Protein AF-A0A836RWA4-F1 (afdb_monomer_lite)

Secondary structure (DSSP, 8-state):
----SEEEE--SHHHHHHHHHHHHHGGGT---EEEEES-SS---SS-EEEEHHIIIIIHHHTTPPPPPEEEEE-EEEEEETTEEEEEE--SS--EEEE-HHHHHHHHHTTS-EEE----HHHHTTT-SEEEE---GGG-SSPPP----------S--TTEEEEEE-

pLDDT: mean 83.59, std 14.72, range [44.31, 96.81]

Radius of gyration: 19.72 Å; chains: 1; bounding box: 47×36×55 Å

Foldseek 3Di:
DQFFAEEEEALAPVRLLVQLLVVVVCVPPPHAYEYEAQDPFDDDPAFDKDFPCCQPPVCVVSVADGFAFPAFAQKEFEDEVNDGPDIDGDPDGGITGTPSRVRSVSSCPPHRYDNDDDDQVVCVVRHNYYHYPNPDVPDDDDDDDDDDDDDDDPPDDPNYDYDYDD

Structure (mmCIF, N/CA/C/O backbone):
data_AF-A0A836RWA4-F1
#
_entry.id   AF-A0A836RWA4-F1
#
loop_
_atom_site.group_PDB
_atom_site.id
_atom_site.type_symbol
_atom_site.label_atom_id
_atom_site.label_alt_id
_atom_site.label_comp_id
_atom_site.label_asym_id
_atom_site.label_entity_id
_atom_site.label_seq_id
_atom_site.pdbx_PDB_ins_code
_atom_site.Cartn_x
_atom_site.Cartn_y
_atom_site.Cartn_z
_atom_site.occupancy
_atom_site.B_iso_or_equiv
_atom_site.auth_seq_id
_atom_site.auth_comp_id
_atom_site.auth_asym_id
_atom_site.auth_atom_id
_atom_site.pdbx_PDB_model_num
ATOM 1 N N . MET A 1 1 ? -26.902 2.227 23.165 1.00 52.28 1 MET A N 1
ATOM 2 C CA . MET A 1 1 ? -25.669 3.038 23.019 1.00 52.28 1 MET A CA 1
ATOM 3 C C . MET A 1 1 ? -25.418 3.308 21.545 1.00 52.28 1 MET A C 1
ATOM 5 O O . MET A 1 1 ? -25.555 2.384 20.750 1.00 52.28 1 MET A O 1
ATOM 9 N N . LYS A 1 2 ? -25.073 4.545 21.169 1.00 59.97 2 LYS A N 1
ATOM 10 C CA . LYS A 1 2 ? -24.687 4.880 19.790 1.00 59.97 2 LYS A CA 1
ATOM 11 C C . LYS A 1 2 ? -23.355 4.180 19.499 1.00 59.97 2 LYS A C 1
ATOM 13 O O . LYS A 1 2 ? -22.416 4.340 20.272 1.00 59.97 2 LYS A O 1
ATOM 18 N N . LYS A 1 3 ? -23.283 3.357 18.450 1.00 70.38 3 LYS A N 1
ATOM 19 C CA . LYS A 1 3 ? -22.025 2.703 18.061 1.00 70.38 3 LYS A CA 1
ATOM 20 C C . LYS A 1 3 ? -21.046 3.788 17.609 1.00 70.38 3 LYS A C 1
ATOM 22 O O . LYS A 1 3 ? -21.352 4.532 16.681 1.00 70.38 3 LYS 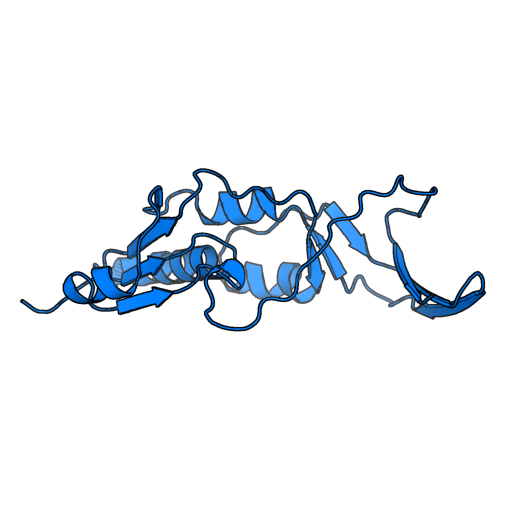A O 1
ATOM 27 N N . THR A 1 4 ? -19.903 3.894 18.274 1.00 77.25 4 THR A N 1
ATOM 28 C CA . THR A 1 4 ? -18.841 4.858 17.960 1.00 77.25 4 THR A CA 1
ATOM 29 C C . THR A 1 4 ? -17.595 4.117 17.466 1.00 77.25 4 THR A C 1
ATOM 31 O O . THR A 1 4 ? -17.432 2.921 17.704 1.00 77.25 4 THR A O 1
ATOM 34 N N . GLY A 1 5 ? -16.730 4.806 16.718 1.00 88.00 5 GLY A N 1
ATOM 35 C CA . GLY A 1 5 ? -15.465 4.251 16.227 1.00 88.00 5 GLY A CA 1
ATOM 36 C C . GLY A 1 5 ? -15.536 3.528 14.879 1.00 88.00 5 GLY A C 1
ATOM 37 O O . GLY A 1 5 ? -16.608 3.186 14.366 1.00 88.00 5 GLY A O 1
ATOM 38 N N . ILE A 1 6 ? -14.350 3.308 14.312 1.00 93.12 6 ILE A N 1
ATOM 39 C CA . ILE A 1 6 ? -14.137 2.760 12.969 1.00 93.12 6 ILE A CA 1
ATOM 40 C C . ILE A 1 6 ? -13.250 1.519 13.085 1.00 93.12 6 ILE A C 1
ATOM 42 O O . ILE A 1 6 ? -12.136 1.593 13.604 1.00 93.12 6 ILE A O 1
ATOM 46 N N . ALA A 1 7 ? -13.724 0.386 12.571 1.00 95.56 7 ALA A N 1
ATOM 47 C CA . ALA A 1 7 ? -12.901 -0.801 12.386 1.00 95.56 7 ALA A CA 1
ATOM 48 C C . ALA A 1 7 ? -12.465 -0.932 10.927 1.00 95.56 7 ALA A C 1
ATOM 50 O O . ALA A 1 7 ? -13.296 -0.900 10.024 1.00 95.56 7 ALA A O 1
ATOM 51 N N . ILE A 1 8 ? -11.173 -1.145 10.694 1.00 96.81 8 ILE A N 1
ATOM 52 C CA . ILE A 1 8 ? -10.613 -1.433 9.370 1.00 96.81 8 ILE A CA 1
ATOM 53 C C . ILE A 1 8 ? -10.065 -2.855 9.402 1.00 96.81 8 ILE A C 1
ATOM 55 O O . ILE A 1 8 ? -9.210 -3.168 10.222 1.00 96.81 8 ILE A O 1
ATOM 59 N N . VAL A 1 9 ? -10.545 -3.736 8.531 1.00 96.62 9 VAL A N 1
ATOM 60 C CA . VAL A 1 9 ? -10.071 -5.122 8.453 1.00 96.62 9 VAL A CA 1
ATOM 61 C C . VAL A 1 9 ? -9.147 -5.253 7.249 1.00 96.62 9 VAL A C 1
ATOM 63 O O . VAL A 1 9 ? -9.598 -5.145 6.119 1.00 96.62 9 VAL A O 1
ATOM 66 N N . GLY A 1 10 ? -7.861 -5.492 7.488 1.00 95.56 10 GLY A N 1
ATOM 67 C CA . GLY A 1 10 ? -6.780 -5.497 6.504 1.00 95.56 10 GLY A CA 1
ATOM 68 C C . GLY A 1 10 ? -5.888 -4.261 6.634 1.00 95.56 10 GLY A C 1
ATOM 69 O O . GLY A 1 10 ? -6.324 -3.142 6.389 1.00 95.56 10 GLY A O 1
ATOM 70 N N . ALA A 1 11 ? -4.616 -4.470 6.965 1.00 95.25 11 ALA A N 1
ATOM 71 C CA . ALA A 1 11 ? -3.564 -3.460 7.090 1.00 95.25 11 ALA A CA 1
ATOM 72 C C . ALA A 1 11 ? -2.596 -3.488 5.890 1.00 95.25 11 ALA A C 1
ATOM 74 O O . ALA A 1 11 ? -1.396 -3.252 6.022 1.00 95.25 11 ALA A O 1
ATOM 75 N N . GLY A 1 12 ? -3.115 -3.785 4.694 1.00 93.69 12 GLY A N 1
ATOM 76 C CA . GLY A 1 12 ? -2.396 -3.569 3.436 1.00 93.69 12 GLY A CA 1
ATOM 77 C C . GLY A 1 12 ? -2.314 -2.082 3.071 1.00 93.69 12 GLY A C 1
ATOM 78 O O . GLY A 1 12 ? -2.552 -1.213 3.909 1.00 93.69 12 GLY A O 1
ATOM 79 N N . VAL A 1 13 ? -2.026 -1.779 1.800 1.00 92.81 13 VAL A N 1
ATOM 80 C CA . VAL A 1 13 ? -1.931 -0.391 1.302 1.00 92.81 13 VAL A CA 1
ATOM 81 C C . VAL A 1 13 ? -3.219 0.389 1.589 1.00 92.81 13 VAL A C 1
ATOM 83 O O . VAL A 1 13 ? -3.175 1.402 2.277 1.00 92.81 13 VAL A O 1
ATOM 86 N N . ALA A 1 14 ? -4.373 -0.108 1.128 1.00 94.06 14 ALA A N 1
ATOM 87 C CA . ALA A 1 14 ? -5.648 0.601 1.257 1.00 94.06 14 ALA A CA 1
ATOM 88 C C . ALA A 1 14 ? -6.035 0.869 2.721 1.00 94.06 14 ALA A C 1
ATOM 90 O O . ALA A 1 14 ? -6.333 2.004 3.084 1.00 94.06 14 ALA A O 1
ATOM 91 N N . GLY A 1 15 ? -5.984 -0.160 3.574 1.00 96.00 15 GLY A N 1
ATOM 92 C CA . GLY A 1 15 ? -6.363 -0.025 4.980 1.00 96.00 15 GLY A CA 1
ATOM 93 C C . GLY A 1 15 ? -5.406 0.852 5.786 1.00 96.00 15 GLY A C 1
ATOM 94 O O . GLY A 1 15 ? -5.863 1.679 6.570 1.00 96.00 15 GLY A O 1
ATOM 95 N N . SER A 1 16 ? -4.093 0.738 5.557 1.00 95.31 16 SER A N 1
ATOM 96 C CA . SER A 1 16 ? -3.100 1.552 6.273 1.00 95.31 16 SER A CA 1
ATOM 97 C C . SER A 1 16 ? -3.133 3.019 5.842 1.00 95.31 16 SER A C 1
ATOM 99 O O . SER A 1 16 ? -3.021 3.901 6.691 1.00 95.31 16 SER A O 1
ATOM 101 N N . VAL A 1 17 ? -3.338 3.300 4.547 1.00 95.31 17 VAL A N 1
ATOM 102 C CA . VAL A 1 17 ? -3.525 4.674 4.052 1.00 95.31 17 VAL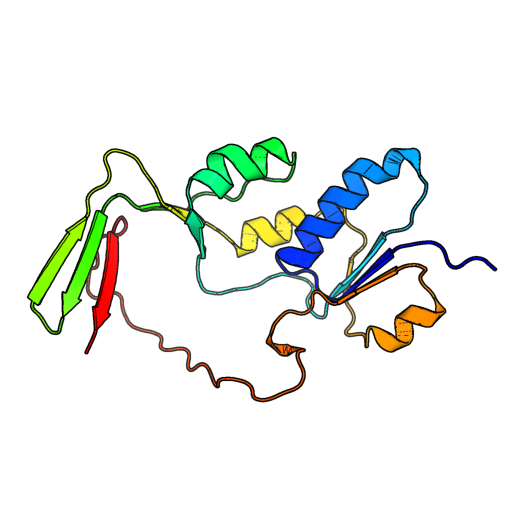 A CA 1
ATOM 103 C C . VAL A 1 17 ? -4.799 5.279 4.632 1.00 95.31 17 VAL A C 1
ATOM 105 O O . VAL A 1 17 ? -4.742 6.370 5.193 1.00 95.31 17 VAL A O 1
ATOM 108 N N . LEU A 1 18 ? -5.930 4.567 4.563 1.00 95.31 18 LEU A N 1
ATOM 109 C CA . LEU A 1 18 ? -7.191 5.054 5.122 1.00 95.31 18 LEU A CA 1
ATOM 110 C C . LEU A 1 18 ? -7.055 5.356 6.615 1.00 95.31 18 LEU A C 1
ATOM 112 O O . LEU A 1 18 ? -7.435 6.436 7.060 1.00 95.31 18 LEU A O 1
ATOM 116 N N . ALA A 1 19 ? -6.481 4.429 7.380 1.00 93.81 19 ALA A N 1
ATOM 117 C CA . ALA A 1 19 ? -6.280 4.622 8.805 1.00 93.81 19 ALA A CA 1
ATOM 118 C C . ALA A 1 19 ? -5.399 5.839 9.099 1.00 93.81 19 ALA A C 1
ATOM 120 O O . ALA A 1 19 ? -5.747 6.632 9.963 1.00 93.81 19 ALA A O 1
ATOM 121 N N . ARG A 1 20 ? -4.310 6.039 8.345 1.00 91.62 20 ARG A N 1
ATOM 122 C CA . ARG A 1 20 ? -3.431 7.201 8.513 1.00 91.62 20 ARG A CA 1
ATOM 123 C C . ARG A 1 20 ? -4.161 8.518 8.245 1.00 91.62 20 ARG A C 1
ATOM 125 O O . ARG A 1 20 ? -4.027 9.452 9.031 1.00 91.62 20 ARG A O 1
ATOM 132 N N . LEU A 1 21 ? -4.939 8.576 7.166 1.00 91.88 21 LEU A N 1
ATOM 133 C CA . LEU A 1 21 ? -5.719 9.759 6.800 1.00 91.88 21 LEU A CA 1
ATOM 134 C C . LEU A 1 21 ? -6.801 10.073 7.834 1.00 91.88 21 LEU A C 1
ATOM 136 O O . LEU A 1 21 ? -7.012 11.236 8.164 1.00 91.88 21 LEU A O 1
ATOM 140 N N . LEU A 1 22 ? -7.471 9.045 8.357 1.00 90.25 22 LEU A N 1
ATOM 141 C CA . LEU A 1 22 ? -8.464 9.210 9.413 1.00 90.25 22 LEU A CA 1
ATOM 142 C C . LEU A 1 22 ? -7.800 9.661 10.716 1.00 90.25 22 LEU A C 1
ATOM 144 O O . LEU A 1 22 ? -8.234 10.658 11.279 1.00 90.25 22 LEU A O 1
ATOM 148 N N . SER A 1 23 ? -6.707 9.012 11.137 1.00 86.06 23 SER A N 1
ATOM 149 C CA . SER A 1 23 ? -5.962 9.363 12.352 1.00 86.06 23 SER A CA 1
ATOM 150 C C . SER A 1 23 ? -5.475 10.812 12.353 1.00 86.06 23 SER A C 1
ATOM 152 O O . SER A 1 23 ? -5.561 11.468 13.386 1.00 86.06 23 SER A O 1
ATOM 154 N N . ALA A 1 24 ? -5.031 11.327 11.201 1.00 78.69 24 ALA A N 1
ATOM 155 C CA . ALA A 1 24 ? -4.611 12.721 11.046 1.00 78.69 24 ALA A CA 1
ATOM 156 C C . ALA A 1 24 ? -5.768 13.736 11.155 1.00 78.69 24 ALA A C 1
ATOM 158 O O . ALA A 1 24 ? -5.521 14.902 11.436 1.00 78.69 24 ALA A O 1
ATOM 159 N N . ARG A 1 25 ? -7.020 13.308 10.935 1.00 74.12 25 ARG A N 1
ATOM 160 C CA . ARG A 1 25 ? -8.225 14.153 11.041 1.00 74.12 25 ARG A CA 1
ATOM 161 C C . ARG A 1 25 ? -8.965 13.995 12.372 1.00 74.12 25 ARG A C 1
ATOM 163 O O . ARG A 1 25 ? -9.740 14.860 12.754 1.00 74.12 25 ARG A O 1
ATOM 170 N N . THR A 1 26 ? -8.772 12.881 13.077 1.00 60.41 26 THR A N 1
ATOM 171 C CA . THR A 1 26 ? -9.527 12.545 14.299 1.00 60.41 26 THR A CA 1
ATOM 172 C C . THR A 1 26 ? -8.996 13.165 15.586 1.00 60.41 26 THR A C 1
ATOM 174 O O . THR A 1 26 ? -9.638 12.983 16.621 1.00 60.41 26 THR A O 1
ATOM 177 N N . SER A 1 27 ? -7.903 13.935 15.542 1.00 52.81 27 SER A N 1
ATOM 178 C CA . SER A 1 27 ? -7.455 14.759 16.678 1.00 52.81 27 SER A CA 1
ATOM 179 C C . SER A 1 27 ? -8.536 15.729 17.184 1.00 52.81 27 SER A C 1
ATOM 181 O O . SER A 1 27 ? -8.452 16.173 18.322 1.00 52.81 27 SER A O 1
ATOM 183 N N . GLU A 1 28 ? -9.586 15.985 16.395 1.00 47.56 28 GLU A N 1
ATOM 184 C CA . GLU A 1 28 ? -10.704 16.875 16.741 1.00 47.56 28 GLU A CA 1
ATOM 185 C C . GLU A 1 28 ? -12.012 16.142 17.123 1.00 47.56 28 GLU A C 1
ATOM 187 O O . GLU A 1 28 ? -12.928 16.767 17.650 1.00 47.56 28 GLU A O 1
ATOM 192 N N . ALA A 1 29 ? -12.134 14.823 16.889 1.00 50.00 29 ALA A N 1
ATOM 193 C CA . ALA A 1 29 ? -13.432 14.117 16.926 1.00 50.00 29 ALA A CA 1
ATOM 194 C C . ALA A 1 29 ? -13.514 12.895 17.866 1.00 50.00 29 ALA A C 1
ATOM 196 O O . ALA A 1 29 ? -14.572 12.268 17.958 1.00 50.00 29 ALA A O 1
ATOM 197 N N . GLY A 1 30 ? -12.421 12.504 18.534 1.00 53.31 30 GLY A N 1
ATOM 198 C CA . GLY A 1 30 ? -12.433 11.413 19.524 1.00 53.31 30 GLY A CA 1
ATOM 199 C C . GLY A 1 30 ? -12.813 10.027 18.972 1.00 53.31 30 GLY A C 1
ATOM 200 O O . GLY A 1 30 ? -13.252 9.155 19.723 1.00 53.31 30 GLY A O 1
ATOM 201 N N . GLN A 1 31 ? -12.688 9.795 17.660 1.00 67.06 31 GLN A N 1
ATOM 202 C CA . GLN A 1 31 ? -13.039 8.505 17.061 1.00 67.06 31 GLN A CA 1
ATOM 203 C C . GLN A 1 31 ? -11.912 7.487 17.252 1.00 67.06 31 GLN A C 1
ATOM 205 O O . GLN A 1 31 ? -10.806 7.647 16.742 1.00 67.06 31 GLN A O 1
ATOM 210 N N . ASN A 1 32 ? -12.223 6.396 17.951 1.00 84.75 32 ASN A N 1
ATOM 211 C CA . ASN A 1 32 ? -11.313 5.270 18.114 1.00 84.75 32 ASN A CA 1
ATOM 212 C C . ASN A 1 32 ? -11.248 4.457 16.808 1.00 84.75 32 ASN A C 1
ATOM 214 O O . ASN A 1 32 ? -12.248 3.865 16.384 1.00 84.75 32 ASN A O 1
ATOM 218 N N . ILE A 1 33 ? -10.082 4.455 16.162 1.00 91.56 33 ILE A N 1
ATOM 219 C CA . ILE A 1 33 ? -9.806 3.675 14.953 1.00 91.56 33 ILE A CA 1
ATOM 220 C C . ILE A 1 33 ? -9.066 2.409 15.380 1.00 91.56 33 ILE A C 1
ATOM 222 O O . ILE A 1 33 ? -8.026 2.476 16.031 1.00 91.56 33 ILE A O 1
ATOM 226 N N . THR A 1 34 ? -9.594 1.243 15.016 1.00 94.50 34 THR A N 1
ATOM 227 C CA . THR A 1 34 ? -8.933 -0.048 15.247 1.00 94.50 34 THR A CA 1
ATOM 228 C C . THR A 1 34 ? -8.726 -0.758 13.922 1.00 94.50 34 THR A C 1
ATOM 230 O O . THR A 1 34 ? -9.672 -0.969 13.163 1.00 94.50 34 THR A O 1
ATOM 233 N N . ILE A 1 35 ? -7.492 -1.160 13.648 1.00 96.38 35 ILE A N 1
ATOM 234 C CA . ILE A 1 35 ? -7.145 -1.928 12.455 1.00 96.38 35 ILE A CA 1
ATOM 235 C C . ILE A 1 35 ? -6.980 -3.386 12.868 1.00 96.38 35 ILE A C 1
ATOM 237 O O . ILE A 1 35 ? -6.310 -3.672 13.852 1.00 96.38 35 ILE A O 1
ATOM 241 N N . TYR A 1 36 ? -7.554 -4.318 12.119 1.00 96.50 36 TYR A N 1
ATOM 242 C CA . TYR A 1 36 ? -7.379 -5.752 12.319 1.00 96.50 36 TYR A CA 1
ATOM 243 C C . TYR A 1 36 ? -6.618 -6.342 11.144 1.00 96.50 36 TYR A C 1
ATOM 245 O O . TYR A 1 36 ? -7.058 -6.211 10.006 1.00 96.50 36 TYR A O 1
ATOM 253 N N . ASP A 1 37 ? -5.513 -7.030 11.399 1.00 95.00 37 ASP A N 1
ATOM 254 C CA . ASP A 1 37 ? -4.761 -7.728 10.356 1.00 95.00 37 ASP A CA 1
ATOM 255 C C . ASP A 1 37 ? -4.287 -9.097 10.842 1.00 95.00 37 ASP A C 1
ATOM 257 O O . ASP A 1 37 ? -4.107 -9.310 12.035 1.00 95.00 37 ASP A O 1
ATOM 261 N N . ILE A 1 38 ? -4.090 -10.042 9.928 1.00 92.50 38 ILE A N 1
ATOM 262 C CA . ILE A 1 38 ? -3.598 -11.382 10.274 1.00 92.50 38 ILE A CA 1
ATOM 263 C C . ILE A 1 38 ? -2.085 -11.411 10.529 1.00 92.50 38 ILE A C 1
ATOM 265 O O . ILE A 1 38 ? -1.606 -12.336 11.177 1.00 92.50 38 ILE A O 1
ATOM 269 N N . SER A 1 39 ? -1.334 -10.425 10.031 1.00 90.75 39 SER A N 1
ATOM 270 C CA . SER A 1 39 ? 0.128 -10.419 10.035 1.00 90.75 39 SER A CA 1
ATOM 271 C C . SER A 1 39 ? 0.708 -9.221 10.778 1.00 90.75 39 SER A C 1
ATOM 273 O O . SER A 1 39 ? 0.264 -8.082 10.611 1.00 90.75 39 SER A O 1
ATOM 275 N N . ARG A 1 40 ? 1.773 -9.468 11.552 1.00 91.44 40 ARG A N 1
ATOM 276 C CA . ARG A 1 40 ? 2.515 -8.426 12.283 1.00 91.44 40 ARG A CA 1
ATOM 277 C C . ARG A 1 40 ? 3.257 -7.471 11.361 1.00 91.44 40 ARG A C 1
ATOM 279 O O . ARG A 1 40 ? 3.218 -6.264 11.561 1.00 91.44 40 ARG A O 1
ATOM 286 N N . SER A 1 41 ? 3.869 -8.008 10.317 1.00 88.00 41 SER A N 1
ATOM 287 C CA . SER A 1 41 ? 4.574 -7.244 9.294 1.00 88.00 41 SER A CA 1
ATOM 288 C C . SER A 1 41 ? 3.900 -7.434 7.942 1.00 88.00 41 SER A C 1
ATOM 290 O O . SER A 1 41 ? 3.318 -8.481 7.645 1.00 88.00 41 SER A O 1
ATOM 292 N N . TYR A 1 42 ? 3.932 -6.395 7.115 1.00 85.81 42 TYR A N 1
ATOM 293 C CA . TYR A 1 42 ? 3.576 -6.530 5.711 1.00 85.81 42 TYR A CA 1
ATOM 294 C C . TYR A 1 42 ? 4.811 -7.035 4.976 1.00 85.81 42 TYR A C 1
ATOM 296 O O . TYR A 1 42 ? 5.827 -6.348 4.974 1.00 85.81 42 TYR A O 1
ATOM 304 N N . VAL A 1 43 ? 4.730 -8.227 4.383 1.00 83.38 43 VAL A N 1
ATOM 305 C CA . VAL A 1 43 ? 5.815 -8.816 3.591 1.00 83.38 43 VAL A CA 1
ATOM 306 C C . VAL A 1 43 ? 5.284 -9.120 2.197 1.00 83.38 43 VAL A C 1
ATOM 308 O O . VAL A 1 43 ? 4.345 -9.899 2.019 1.00 83.38 43 VAL A O 1
ATOM 311 N N . LYS A 1 44 ? 5.899 -8.504 1.188 1.00 70.69 44 LYS A N 1
ATOM 312 C CA . LYS A 1 44 ? 5.688 -8.818 -0.227 1.00 70.69 44 LYS A CA 1
ATOM 313 C C . LYS A 1 44 ? 7.063 -8.915 -0.895 1.00 70.69 44 LYS A C 1
ATOM 315 O O . LYS A 1 44 ? 7.832 -7.971 -0.769 1.00 70.69 44 LYS A O 1
ATOM 320 N N . PRO A 1 45 ? 7.369 -10.025 -1.590 1.00 58.59 45 PRO A N 1
ATOM 321 C CA . PRO A 1 45 ? 8.695 -10.256 -2.170 1.00 58.59 45 PRO A CA 1
ATOM 322 C C . PRO A 1 45 ? 8.952 -9.469 -3.461 1.00 58.59 45 PRO A C 1
ATOM 324 O O . PRO A 1 45 ? 10.060 -9.490 -3.976 1.00 58.59 45 PRO A O 1
ATOM 327 N N . CYS A 1 46 ? 7.941 -8.789 -3.999 1.00 62.16 46 CYS A N 1
ATOM 328 C CA . CYS A 1 46 ? 8.068 -7.938 -5.172 1.00 62.16 46 CYS A CA 1
ATOM 329 C C . CYS A 1 46 ? 8.114 -6.464 -4.742 1.00 62.16 46 CYS A C 1
ATOM 331 O O . CYS A 1 46 ? 7.301 -6.037 -3.913 1.00 62.16 46 CYS A O 1
ATOM 333 N N . GLY A 1 47 ? 9.021 -5.683 -5.338 1.00 66.94 47 GLY A N 1
ATOM 334 C CA . GLY A 1 47 ? 8.852 -4.230 -5.394 1.00 66.94 47 GLY A CA 1
ATOM 335 C C . GLY A 1 47 ? 7.532 -3.878 -6.090 1.00 66.94 47 GLY A C 1
ATOM 336 O O . GLY A 1 47 ? 6.949 -4.707 -6.790 1.00 66.94 47 GLY A O 1
ATOM 337 N N . GLU A 1 48 ? 7.036 -2.664 -5.880 1.00 86.50 48 GLU A N 1
ATOM 338 C CA . GLU A 1 48 ? 5.885 -2.152 -6.633 1.00 86.50 48 GLU A CA 1
ATOM 339 C C . GLU A 1 48 ? 6.384 -1.135 -7.645 1.00 86.50 48 GLU A C 1
ATOM 341 O O . GLU A 1 48 ? 7.159 -0.251 -7.281 1.00 86.50 48 GLU A O 1
ATOM 346 N N . VAL A 1 49 ? 5.908 -1.221 -8.884 1.00 90.31 49 VAL A N 1
ATOM 347 C CA . VAL A 1 49 ? 6.089 -0.140 -9.847 1.00 90.31 49 VAL A CA 1
ATOM 348 C C . VAL A 1 49 ? 4.866 0.764 -9.788 1.00 90.31 49 VAL A C 1
ATOM 350 O O . VAL A 1 49 ? 3.739 0.305 -9.957 1.00 90.31 49 VAL A O 1
ATOM 353 N N . VAL A 1 50 ? 5.082 2.046 -9.510 1.00 92.88 50 VAL A N 1
ATOM 354 C CA . VAL A 1 50 ? 4.020 3.044 -9.346 1.00 92.88 50 VAL A CA 1
ATOM 355 C C . VAL A 1 50 ? 4.278 4.267 -10.221 1.00 92.88 50 VAL A C 1
ATOM 357 O O . VAL A 1 50 ? 5.436 4.595 -10.486 1.00 92.88 50 VAL A O 1
ATOM 360 N N . PRO A 1 51 ? 3.232 5.004 -10.633 1.00 94.62 51 PRO A N 1
ATOM 361 C CA . PRO A 1 51 ? 3.417 6.280 -11.307 1.00 94.62 51 PRO A CA 1
ATOM 362 C C . PRO A 1 51 ? 4.201 7.269 -10.440 1.00 94.62 51 PRO A C 1
ATOM 364 O O . PRO A 1 51 ? 3.911 7.425 -9.255 1.00 94.62 51 PRO A O 1
ATOM 367 N N . ALA A 1 52 ? 5.128 8.007 -11.045 1.00 95.12 52 ALA A N 1
ATOM 368 C CA . ALA A 1 52 ? 5.911 9.053 -10.398 1.00 95.12 52 ALA A CA 1
ATOM 369 C C . ALA A 1 52 ? 5.003 10.084 -9.723 1.00 95.12 52 ALA A C 1
ATOM 371 O O . ALA A 1 52 ? 5.235 10.451 -8.577 1.00 95.12 52 ALA A O 1
ATOM 372 N N . ARG A 1 53 ? 3.867 10.426 -10.353 1.00 95.44 53 ARG A N 1
ATOM 373 C CA . ARG A 1 53 ? 2.836 11.301 -9.770 1.00 95.44 53 ARG A CA 1
ATOM 374 C C . ARG A 1 53 ? 2.376 10.849 -8.377 1.00 95.44 53 ARG A C 1
ATOM 376 O O . ARG A 1 53 ? 2.130 11.708 -7.528 1.00 95.44 53 ARG A O 1
ATOM 383 N N . LEU A 1 54 ? 2.268 9.539 -8.123 1.00 94.75 54 LEU A N 1
ATOM 384 C CA . LEU A 1 54 ? 1.884 9.016 -6.808 1.00 94.75 54 LEU A CA 1
ATOM 385 C C . LEU A 1 54 ? 2.898 9.432 -5.740 1.00 94.75 54 LEU A C 1
ATOM 387 O O . LEU A 1 54 ? 2.512 9.938 -4.690 1.00 94.75 54 LEU A O 1
ATOM 391 N N . VAL A 1 55 ? 4.182 9.229 -6.027 1.00 95.38 55 VAL A N 1
ATOM 392 C CA . VAL A 1 55 ? 5.284 9.489 -5.094 1.00 95.38 55 VAL A CA 1
ATOM 393 C C . VAL A 1 55 ? 5.572 10.985 -4.983 1.00 95.38 55 VAL A C 1
ATOM 395 O O . VAL A 1 55 ? 5.828 11.471 -3.886 1.00 95.38 55 VAL A O 1
ATOM 398 N N . ASP A 1 56 ? 5.498 11.711 -6.096 1.00 95.94 56 ASP A N 1
ATOM 399 C CA . ASP A 1 56 ? 5.983 13.087 -6.202 1.00 95.94 56 ASP A CA 1
ATOM 400 C C . ASP A 1 56 ? 4.947 14.143 -5.842 1.00 95.94 56 ASP A C 1
ATOM 402 O O . ASP A 1 56 ? 5.322 15.222 -5.394 1.00 95.94 56 ASP A O 1
ATOM 406 N N . SER A 1 57 ? 3.656 13.829 -5.976 1.00 95.06 57 SER A N 1
ATOM 407 C CA . SER A 1 57 ? 2.580 14.791 -5.702 1.00 95.06 57 SER A CA 1
ATOM 408 C C . SER A 1 57 ? 1.540 14.263 -4.721 1.00 95.06 57 SER A C 1
ATOM 410 O O . SER A 1 57 ? 1.278 14.901 -3.705 1.00 95.06 57 SER A O 1
ATOM 412 N N . ILE A 1 58 ? 0.980 13.076 -4.972 1.00 95.25 58 ILE A N 1
ATOM 413 C CA . ILE A 1 58 ? -0.173 12.582 -4.213 1.00 95.25 58 ILE A CA 1
ATOM 414 C C . ILE A 1 58 ? 0.229 12.279 -2.769 1.00 95.25 58 ILE A C 1
ATOM 416 O O . ILE A 1 58 ? -0.342 12.851 -1.848 1.00 95.25 58 ILE A O 1
ATOM 420 N N . VAL A 1 59 ? 1.231 11.425 -2.554 1.00 94.75 59 VAL A N 1
ATOM 421 C CA . VAL A 1 59 ? 1.679 11.048 -1.204 1.00 94.75 59 VAL A CA 1
ATOM 422 C C . VAL A 1 59 ? 2.101 12.267 -0.363 1.00 94.75 59 VAL A C 1
ATOM 424 O O . VAL A 1 59 ? 1.591 12.392 0.752 1.00 94.75 59 VAL A O 1
ATOM 427 N N . PRO A 1 60 ? 2.924 13.207 -0.875 1.00 93.50 60 PRO A N 1
ATOM 428 C CA . PRO A 1 60 ? 3.230 14.451 -0.170 1.00 93.50 60 PRO A CA 1
ATOM 429 C C . PRO A 1 60 ? 1.989 15.282 0.176 1.00 93.50 60 PRO A C 1
ATOM 431 O O . PRO A 1 60 ? 1.854 15.712 1.317 1.00 93.50 60 PRO A O 1
ATOM 434 N N . SER A 1 61 ? 1.048 15.449 -0.764 1.00 93.81 61 SER A N 1
ATOM 435 C CA . SER A 1 61 ? -0.189 16.219 -0.532 1.00 93.81 61 SER A CA 1
ATOM 436 C C . SER A 1 61 ? -1.097 15.622 0.548 1.00 93.81 61 SER A C 1
ATOM 438 O O . SER A 1 61 ? -1.886 16.332 1.163 1.00 93.81 61 SER A O 1
ATOM 440 N N . LEU A 1 62 ? -0.975 14.316 0.795 1.00 91.44 62 LEU A N 1
ATOM 441 C CA . LEU A 1 62 ? -1.728 13.593 1.815 1.00 91.44 62 LEU A CA 1
ATOM 442 C C . LEU A 1 62 ? -1.052 13.623 3.196 1.00 91.44 62 LEU A C 1
ATOM 444 O O . LEU A 1 62 ? -1.635 13.123 4.156 1.00 91.44 62 LEU A O 1
ATOM 448 N N . GLY A 1 63 ? 0.173 14.153 3.304 1.00 90.56 63 GLY A N 1
ATOM 449 C CA . GLY A 1 63 ? 0.928 14.209 4.561 1.00 90.56 63 GLY A CA 1
ATOM 450 C C . GLY A 1 63 ? 1.276 12.833 5.143 1.00 90.56 63 GLY A C 1
ATOM 451 O O . GLY A 1 63 ? 1.502 12.706 6.345 1.00 90.56 63 GLY A O 1
ATOM 452 N N . ILE A 1 64 ? 1.290 11.783 4.317 1.00 92.06 64 ILE A N 1
ATOM 453 C CA . ILE A 1 64 ? 1.614 10.417 4.750 1.00 92.06 64 ILE A CA 1
ATOM 454 C C . ILE A 1 64 ? 3.086 10.088 4.447 1.00 92.06 64 ILE A C 1
ATOM 456 O O . ILE A 1 64 ? 3.671 10.688 3.542 1.00 92.06 64 ILE A O 1
ATOM 460 N N . PRO A 1 65 ? 3.702 9.122 5.161 1.00 93.56 65 PRO A N 1
ATOM 461 C CA . PRO A 1 65 ? 5.070 8.691 4.892 1.00 93.56 65 PRO A CA 1
ATOM 462 C C . PRO A 1 65 ? 5.308 8.397 3.410 1.00 93.56 65 PRO A C 1
ATOM 464 O O . PRO A 1 65 ? 4.519 7.694 2.774 1.00 93.56 65 PRO A O 1
ATOM 467 N N . ARG A 1 66 ? 6.407 8.918 2.861 1.00 94.81 66 ARG A N 1
ATOM 468 C CA . ARG A 1 66 ? 6.781 8.701 1.461 1.00 94.81 66 ARG A CA 1
ATOM 469 C C . ARG A 1 66 ? 7.419 7.316 1.292 1.00 94.81 66 ARG A C 1
ATOM 471 O O . ARG A 1 66 ? 8.221 6.924 2.142 1.00 94.81 66 ARG A O 1
ATOM 478 N N . PRO A 1 67 ? 7.089 6.554 0.234 1.00 94.38 67 PRO A N 1
ATOM 479 C CA . PRO A 1 67 ? 7.797 5.312 -0.045 1.00 94.38 67 PRO A CA 1
ATOM 480 C C . PRO A 1 67 ? 9.250 5.599 -0.432 1.00 94.38 67 PRO A C 1
ATOM 482 O O . PRO A 1 67 ? 9.535 6.579 -1.124 1.00 94.38 67 PRO A O 1
ATOM 485 N N . ARG A 1 68 ? 10.169 4.709 -0.046 1.00 94.12 68 ARG A N 1
ATOM 486 C CA . ARG A 1 68 ? 11.540 4.738 -0.564 1.00 94.12 68 ARG A CA 1
ATOM 487 C C . ARG A 1 68 ? 11.525 4.315 -2.032 1.00 94.12 68 ARG A C 1
ATOM 489 O O . ARG A 1 68 ? 11.074 3.214 -2.352 1.00 94.12 68 ARG A O 1
ATOM 496 N N . VAL A 1 69 ? 12.043 5.173 -2.905 1.00 93.75 69 VAL A N 1
ATOM 497 C CA . VAL A 1 69 ? 12.285 4.842 -4.314 1.00 93.75 69 VAL A CA 1
ATOM 498 C C . VAL A 1 69 ? 13.502 3.922 -4.398 1.00 93.75 69 VAL A C 1
ATOM 500 O O . VAL A 1 69 ? 14.566 4.237 -3.869 1.00 93.75 69 VAL A O 1
ATOM 503 N N . LEU A 1 70 ? 13.321 2.768 -5.03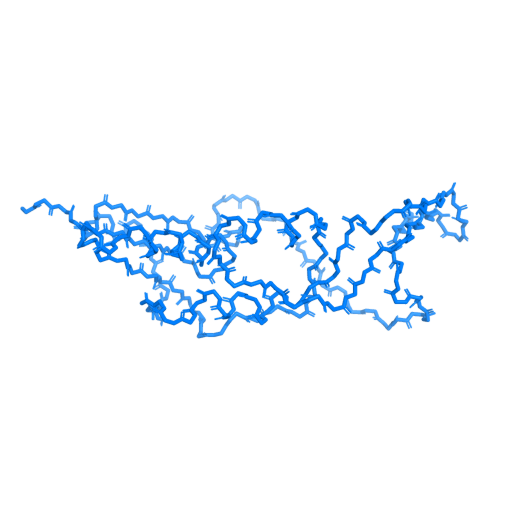3 1.00 90.50 70 LEU A N 1
ATOM 504 C CA . LEU A 1 70 ? 14.373 1.799 -5.330 1.00 90.50 70 LEU A CA 1
ATOM 505 C C . LEU A 1 70 ? 14.975 2.045 -6.711 1.00 90.50 70 LEU A C 1
ATOM 507 O O . LEU A 1 70 ? 16.181 1.899 -6.877 1.00 90.50 70 LEU A O 1
ATOM 511 N N . ASN A 1 71 ? 14.143 2.418 -7.692 1.00 90.50 71 ASN A N 1
ATOM 512 C CA . ASN A 1 71 ? 14.624 2.802 -9.013 1.00 90.50 71 ASN A CA 1
ATOM 513 C C . ASN A 1 71 ? 13.681 3.761 -9.754 1.00 90.50 71 ASN A C 1
ATOM 515 O O . ASN A 1 71 ? 12.481 3.793 -9.488 1.00 90.50 71 ASN A O 1
ATOM 519 N N . SER A 1 72 ? 14.228 4.499 -10.720 1.00 92.81 72 SER A N 1
ATOM 520 C CA . SER A 1 72 ? 13.504 5.347 -11.670 1.00 92.81 72 SER A CA 1
ATOM 521 C C . SER A 1 72 ? 13.419 4.670 -13.031 1.00 92.81 72 SER A C 1
ATOM 523 O O . SER A 1 72 ? 14.448 4.343 -13.613 1.00 92.81 72 SER A O 1
ATOM 525 N N . ILE A 1 73 ? 12.208 4.495 -13.556 1.00 88.81 73 ILE A N 1
ATOM 526 C CA . ILE A 1 73 ? 11.999 3.874 -14.866 1.00 88.81 73 ILE A CA 1
ATOM 527 C C . ILE A 1 73 ? 12.021 4.957 -15.942 1.00 88.81 73 ILE A C 1
ATOM 529 O O . ILE A 1 73 ? 11.196 5.878 -15.933 1.00 88.81 73 ILE A O 1
ATOM 533 N N . ARG A 1 74 ? 12.979 4.848 -16.867 1.00 89.81 74 ARG A N 1
ATOM 534 C CA . ARG A 1 74 ? 13.233 5.851 -17.921 1.00 89.81 74 ARG A CA 1
ATOM 535 C C . ARG A 1 74 ? 13.039 5.316 -19.333 1.00 89.81 74 ARG A C 1
ATOM 537 O O . ARG A 1 74 ? 13.012 6.100 -20.278 1.00 89.81 74 ARG A O 1
ATOM 544 N N . ARG A 1 75 ? 12.893 4.002 -19.481 1.00 89.31 75 ARG A N 1
ATOM 545 C CA . ARG A 1 75 ? 12.754 3.337 -20.772 1.00 89.31 75 ARG A CA 1
ATOM 546 C C . ARG A 1 75 ? 11.814 2.145 -20.642 1.00 89.31 75 ARG A C 1
ATOM 548 O O . ARG A 1 75 ? 11.884 1.380 -19.684 1.00 89.31 75 ARG A O 1
ATOM 555 N N . PHE A 1 76 ? 10.934 2.004 -21.621 1.00 89.06 76 PHE A N 1
ATOM 556 C CA . PHE A 1 76 ? 9.989 0.903 -21.737 1.00 89.06 76 PHE A CA 1
ATOM 557 C C . PHE A 1 76 ? 10.273 0.187 -23.044 1.00 89.06 76 PHE A C 1
ATOM 559 O O . PHE A 1 76 ? 10.296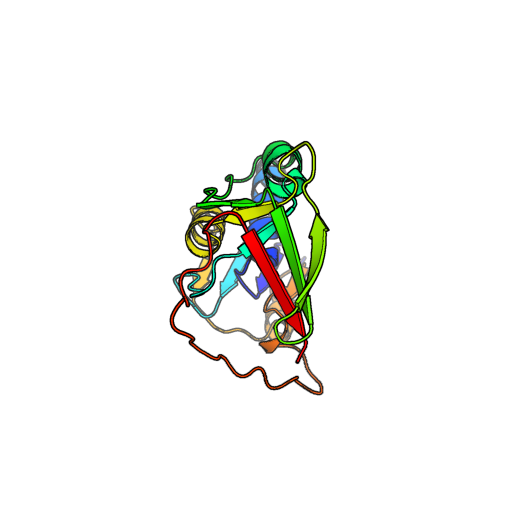 0.825 -24.098 1.00 89.06 76 PHE A O 1
ATOM 566 N N . VAL A 1 77 ? 10.496 -1.117 -22.961 1.00 88.88 77 VAL A N 1
ATOM 567 C CA . VAL A 1 77 ? 10.801 -1.962 -24.111 1.00 8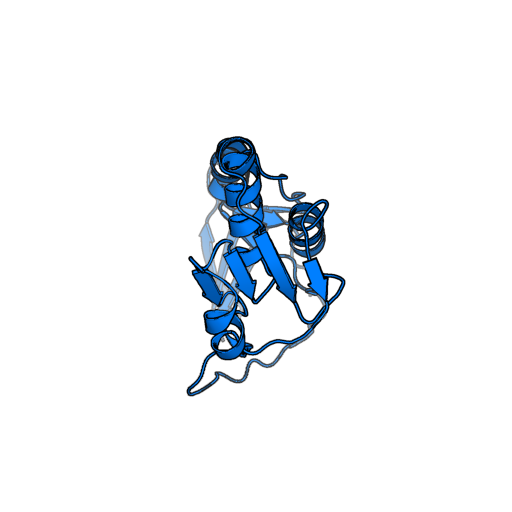8.88 77 VAL A CA 1
ATOM 568 C C . VAL A 1 77 ? 9.668 -2.970 -24.248 1.00 88.88 77 VAL A C 1
ATOM 570 O O . VAL A 1 77 ? 9.359 -3.714 -23.315 1.00 88.88 77 VAL A O 1
ATOM 573 N N . LEU A 1 78 ? 9.010 -2.948 -25.401 1.00 87.94 78 LEU A N 1
ATOM 574 C CA . LEU A 1 78 ? 8.004 -3.925 -25.783 1.00 87.94 78 LEU A CA 1
ATOM 575 C C . LEU A 1 78 ? 8.642 -4.880 -26.783 1.00 87.94 78 LEU A C 1
ATOM 577 O O . LEU A 1 78 ? 9.096 -4.446 -27.847 1.00 87.94 78 LEU A O 1
ATOM 581 N N . SER A 1 79 ? 8.632 -6.163 -26.444 1.00 83.69 79 SER A N 1
ATOM 582 C CA . SER A 1 79 ? 9.188 -7.218 -27.283 1.00 83.69 79 SER A CA 1
ATOM 583 C C . SER A 1 79 ? 8.144 -8.298 -27.558 1.00 83.69 79 SER A C 1
ATOM 585 O O . SER A 1 79 ? 7.358 -8.656 -26.677 1.00 83.69 79 SER A O 1
ATOM 587 N N . VAL A 1 80 ? 8.137 -8.809 -28.788 1.00 83.12 80 VAL A N 1
ATOM 588 C CA . VAL A 1 80 ? 7.311 -9.942 -29.225 1.00 83.12 80 VAL A CA 1
ATOM 589 C C . VAL A 1 80 ? 8.263 -11.028 -29.707 1.00 83.12 80 VAL A C 1
ATOM 591 O O . VAL A 1 80 ? 9.047 -10.807 -30.630 1.00 83.12 80 VAL A O 1
ATOM 594 N N . GLY A 1 81 ? 8.266 -12.176 -29.027 1.00 82.25 81 GLY A N 1
ATOM 595 C CA . GLY A 1 81 ? 9.343 -13.154 -29.183 1.00 82.25 81 GLY A CA 1
ATOM 596 C C . GLY A 1 81 ? 10.713 -12.535 -28.868 1.00 82.25 81 GLY A C 1
ATOM 597 O O . GLY A 1 81 ? 10.911 -11.957 -27.799 1.00 82.25 81 GLY A O 1
ATOM 598 N N . SER A 1 82 ? 11.659 -12.643 -29.802 1.00 80.94 82 SER A N 1
ATOM 599 C CA . SER A 1 82 ? 13.002 -12.052 -29.693 1.00 80.94 82 SER A CA 1
ATOM 600 C C . SER A 1 82 ? 13.116 -10.638 -30.276 1.00 80.94 82 SER A C 1
ATOM 602 O O . SER A 1 82 ? 14.184 -10.034 -30.204 1.00 80.94 82 SER A O 1
ATOM 604 N N . GLU A 1 83 ? 12.054 -10.104 -30.881 1.00 84.62 83 GLU A N 1
ATOM 605 C CA . GLU A 1 83 ? 12.089 -8.813 -31.564 1.00 84.62 83 GLU A CA 1
ATOM 606 C C . GLU A 1 83 ? 11.613 -7.688 -30.640 1.00 84.62 83 GLU A C 1
ATOM 608 O O . GLU A 1 83 ? 10.557 -7.780 -30.013 1.00 84.62 83 GLU A O 1
ATOM 613 N N . THR A 1 84 ? 12.372 -6.592 -30.565 1.00 87.75 84 THR A N 1
ATOM 614 C CA . THR A 1 84 ? 11.894 -5.355 -29.931 1.00 87.75 84 THR A CA 1
ATOM 615 C C . THR A 1 84 ? 11.016 -4.599 -30.917 1.00 87.75 84 THR A C 1
ATOM 617 O O . THR A 1 84 ? 11.517 -3.952 -31.830 1.00 87.75 84 THR A O 1
ATOM 620 N N . VAL A 1 85 ? 9.703 -4.652 -30.705 1.00 92.00 85 VAL A N 1
ATOM 621 C CA . VAL A 1 85 ? 8.718 -4.014 -31.589 1.00 92.00 85 VAL A CA 1
ATOM 622 C C . VAL A 1 85 ? 8.520 -2.535 -31.273 1.00 92.00 85 VAL A C 1
ATOM 624 O O . VAL A 1 85 ? 8.116 -1.754 -32.133 1.00 92.00 85 VAL A O 1
ATOM 627 N N . ARG A 1 86 ? 8.769 -2.121 -30.023 1.00 91.69 86 ARG A N 1
ATOM 628 C CA . ARG A 1 86 ? 8.651 -0.717 -29.636 1.00 91.69 86 ARG A CA 1
ATOM 629 C C . ARG A 1 86 ? 9.522 -0.375 -28.451 1.00 91.69 86 ARG A C 1
ATOM 631 O O . ARG A 1 86 ? 9.611 -1.110 -27.473 1.00 91.69 86 ARG A O 1
ATOM 638 N N . GLU A 1 87 ? 10.049 0.834 -28.503 1.00 92.88 87 GLU A N 1
ATOM 639 C CA . GLU A 1 87 ? 10.720 1.457 -27.385 1.00 92.88 87 GLU A CA 1
ATOM 640 C C . GLU A 1 87 ? 10.079 2.807 -27.078 1.00 92.88 87 GLU A C 1
ATOM 642 O O . GLU A 1 87 ? 9.789 3.602 -27.974 1.00 92.88 87 GLU A O 1
ATOM 647 N N . TYR A 1 88 ? 9.854 3.074 -25.796 1.00 92.00 88 TYR A N 1
ATOM 648 C CA . TYR A 1 88 ? 9.364 4.357 -25.325 1.00 92.00 88 TYR A CA 1
ATOM 649 C C . TYR A 1 88 ? 10.295 4.928 -24.258 1.00 92.00 88 TYR A C 1
ATOM 651 O O . TYR A 1 88 ? 10.501 4.338 -23.198 1.00 92.00 88 TYR A O 1
ATOM 659 N N . LYS A 1 89 ? 10.849 6.104 -24.557 1.00 93.50 89 LYS A N 1
ATOM 660 C CA . LYS A 1 89 ? 11.742 6.880 -23.692 1.00 93.50 89 LYS A CA 1
ATOM 661 C C . LYS A 1 89 ? 11.076 8.217 -23.360 1.00 93.50 89 LYS A C 1
ATOM 663 O O . LYS A 1 89 ? 11.201 9.166 -24.137 1.00 93.50 89 LYS A O 1
ATOM 668 N N . PRO A 1 90 ? 10.310 8.313 -22.262 1.00 90.12 90 PRO A N 1
ATOM 669 C CA . PRO A 1 90 ? 9.739 9.586 -21.845 1.00 90.12 90 PRO A CA 1
ATOM 670 C C . PRO A 1 90 ? 10.839 10.598 -21.493 1.00 90.12 90 PRO A C 1
ATOM 672 O O . PRO A 1 90 ? 11.899 10.239 -20.984 1.00 90.12 90 PRO A O 1
ATOM 675 N N . ARG A 1 91 ? 10.565 11.891 -21.716 1.00 91.38 91 ARG A N 1
ATOM 676 C CA . ARG A 1 91 ? 11.497 12.988 -21.375 1.00 91.38 91 ARG A CA 1
ATOM 677 C C . ARG A 1 91 ? 11.749 13.122 -19.869 1.00 91.38 91 ARG A C 1
ATOM 679 O O . ARG A 1 91 ? 12.757 13.690 -19.462 1.00 91.38 91 ARG A O 1
ATOM 686 N N . SER A 1 92 ? 10.834 12.622 -19.045 1.00 91.69 92 SER A N 1
ATOM 687 C CA . SER A 1 92 ? 10.917 12.620 -17.586 1.00 91.69 92 SER A CA 1
ATOM 688 C C . SER A 1 92 ? 10.617 11.229 -17.032 1.00 91.69 92 SER A C 1
ATOM 690 O O . SER A 1 92 ? 10.049 10.378 -17.717 1.00 91.69 92 SER A O 1
ATOM 692 N N . VAL A 1 93 ? 11.007 10.985 -15.779 1.00 92.44 93 VAL A N 1
ATOM 693 C CA . VAL A 1 93 ? 10.664 9.736 -15.093 1.00 92.44 93 VAL A CA 1
ATOM 694 C C . VAL A 1 93 ? 9.157 9.692 -14.904 1.00 92.44 93 VAL A C 1
ATOM 696 O O . VAL A 1 93 ? 8.590 10.552 -14.233 1.00 92.44 93 VAL A O 1
ATOM 699 N N . ILE A 1 94 ? 8.510 8.687 -15.489 1.00 92.81 94 ILE A N 1
ATOM 700 C CA . ILE A 1 94 ? 7.063 8.536 -15.345 1.00 92.81 94 ILE A CA 1
ATOM 701 C C . ILE A 1 94 ? 6.691 7.511 -14.292 1.00 92.81 94 ILE A C 1
ATOM 703 O O . ILE A 1 94 ? 5.635 7.691 -13.700 1.00 92.81 94 ILE A O 1
ATOM 707 N N . TRP A 1 95 ? 7.527 6.500 -14.021 1.00 94.56 95 TRP A N 1
ATOM 708 C CA . TRP A 1 95 ? 7.287 5.440 -13.032 1.00 94.56 95 TRP A CA 1
ATOM 709 C C . TRP A 1 95 ? 8.507 5.238 -12.116 1.00 94.56 95 TRP A C 1
ATOM 711 O O . TRP A 1 95 ? 9.651 5.390 -12.542 1.00 94.56 95 TRP A O 1
ATOM 721 N N . TYR A 1 96 ? 8.257 4.827 -10.874 1.00 93.31 96 TYR A N 1
ATOM 722 C CA . TYR A 1 96 ? 9.276 4.392 -9.917 1.00 93.31 96 TYR A CA 1
ATOM 723 C C . TYR A 1 96 ? 9.035 2.948 -9.499 1.00 93.31 96 TYR A C 1
ATOM 725 O O . TYR A 1 96 ? 7.889 2.548 -9.312 1.00 93.31 96 TYR A O 1
ATOM 733 N N . SER A 1 97 ? 10.111 2.206 -9.253 1.00 91.88 97 SER A N 1
ATOM 734 C CA . SER A 1 97 ? 10.064 1.031 -8.382 1.00 91.88 97 SER A CA 1
ATOM 735 C C . SER A 1 97 ? 10.233 1.486 -6.934 1.00 91.88 97 SER A C 1
ATOM 737 O O . SER A 1 97 ? 11.130 2.283 -6.649 1.00 91.88 97 SER A O 1
ATOM 739 N N . ILE A 1 98 ? 9.389 1.009 -6.019 1.00 93.00 98 ILE A N 1
ATOM 740 C CA . ILE A 1 98 ? 9.405 1.394 -4.601 1.00 93.00 98 ILE A CA 1
ATOM 741 C C . ILE A 1 98 ? 9.528 0.197 -3.656 1.00 93.00 98 ILE A C 1
ATOM 743 O O . ILE A 1 98 ? 9.066 -0.911 -3.949 1.00 93.00 98 ILE A O 1
ATOM 747 N N . ASP A 1 99 ? 10.074 0.453 -2.465 1.00 91.88 99 ASP A N 1
ATOM 748 C CA . ASP A 1 99 ? 10.013 -0.474 -1.335 1.00 91.88 99 ASP A CA 1
ATOM 749 C C . ASP A 1 99 ? 8.607 -0.456 -0.723 1.00 91.88 99 ASP A C 1
ATOM 751 O O . ASP A 1 99 ? 8.305 0.265 0.235 1.00 91.88 99 ASP A O 1
ATOM 755 N N . LYS A 1 100 ? 7.717 -1.260 -1.309 1.00 92.19 100 LYS A N 1
ATOM 756 C CA . LYS A 1 100 ? 6.334 -1.412 -0.845 1.00 92.19 100 LYS A CA 1
ATOM 757 C C . LYS A 1 100 ? 6.265 -1.942 0.585 1.00 92.19 100 LYS A C 1
ATOM 759 O O . LYS A 1 100 ? 5.404 -1.512 1.349 1.00 92.19 100 LYS A O 1
ATOM 764 N N . SER A 1 101 ? 7.137 -2.887 0.933 1.00 92.44 101 SER A N 1
ATOM 765 C CA . SER A 1 101 ? 7.151 -3.513 2.255 1.00 92.44 101 SER A CA 1
ATOM 766 C C . SER A 1 101 ? 7.479 -2.478 3.327 1.00 92.44 101 SER A C 1
ATOM 768 O O . SER A 1 101 ? 6.688 -2.268 4.251 1.00 92.44 101 SER A O 1
ATOM 770 N N . GLY A 1 102 ? 8.589 -1.757 3.151 1.00 93.44 102 GLY A N 1
ATOM 771 C CA . GLY A 1 102 ? 8.986 -0.663 4.030 1.00 93.44 102 GLY A CA 1
ATOM 772 C C . GLY A 1 102 ? 7.918 0.426 4.116 1.00 93.44 102 GLY A C 1
ATOM 773 O O . GLY A 1 102 ? 7.585 0.871 5.213 1.00 93.44 102 GLY A O 1
ATOM 774 N N . TRP A 1 103 ? 7.306 0.796 2.987 1.00 94.12 103 TRP A N 1
ATOM 775 C CA . TRP A 1 103 ? 6.268 1.827 2.958 1.00 94.12 103 TRP A CA 1
ATOM 776 C C . TRP A 1 103 ? 4.990 1.441 3.712 1.00 94.12 103 TRP A C 1
ATOM 778 O O . TRP A 1 103 ? 4.487 2.217 4.520 1.00 94.12 103 TRP A O 1
ATOM 788 N N . VAL A 1 104 ? 4.455 0.234 3.506 1.00 94.62 104 VAL A N 1
ATOM 789 C CA . VAL A 1 104 ? 3.246 -0.194 4.230 1.00 94.62 104 VAL A CA 1
ATOM 790 C C . VAL A 1 104 ? 3.530 -0.333 5.724 1.00 94.62 104 VAL A C 1
ATOM 792 O O . VAL A 1 104 ? 2.708 0.072 6.543 1.00 94.62 104 VAL A O 1
ATOM 795 N N . ASN A 1 105 ? 4.700 -0.846 6.108 1.00 95.06 105 ASN A N 1
ATOM 796 C CA . ASN A 1 105 ? 5.070 -0.926 7.520 1.00 95.06 105 ASN A CA 1
ATOM 797 C C . ASN A 1 105 ? 5.251 0.469 8.149 1.00 95.06 105 ASN A C 1
ATOM 799 O O . ASN A 1 105 ? 4.808 0.677 9.279 1.00 95.06 105 ASN A O 1
ATOM 803 N N . SER A 1 106 ? 5.796 1.452 7.421 1.00 95.19 106 SER A N 1
ATOM 804 C CA . SER A 1 106 ? 5.884 2.833 7.917 1.00 95.19 106 SER A CA 1
ATOM 805 C C . SER A 1 106 ? 4.506 3.485 8.068 1.00 95.19 106 SER A C 1
ATOM 807 O O . SER A 1 106 ? 4.266 4.170 9.061 1.00 95.19 106 SER A O 1
ATOM 809 N N . LEU A 1 107 ? 3.559 3.194 7.167 1.00 94.62 107 LEU A N 1
ATOM 810 C CA . LEU A 1 107 ? 2.160 3.620 7.292 1.00 94.62 107 LEU A CA 1
ATOM 811 C C . LEU A 1 107 ? 1.463 3.021 8.519 1.00 94.62 107 LEU A C 1
ATOM 813 O O . LEU A 1 107 ? 0.609 3.687 9.102 1.00 94.62 107 LEU A O 1
ATOM 817 N N . ARG A 1 108 ? 1.832 1.807 8.940 1.00 94.31 108 ARG A N 1
ATOM 818 C CA . ARG A 1 108 ? 1.270 1.133 10.126 1.00 94.31 108 ARG A CA 1
ATOM 819 C C . ARG A 1 108 ? 1.857 1.628 11.448 1.00 94.31 108 ARG A C 1
ATOM 821 O O . ARG A 1 108 ? 1.217 1.464 12.483 1.00 94.31 108 ARG A O 1
ATOM 828 N N . ASN A 1 109 ? 3.046 2.228 11.428 1.00 92.81 109 ASN A N 1
ATOM 829 C CA . ASN A 1 109 ? 3.721 2.690 12.638 1.00 92.81 109 ASN A CA 1
ATOM 830 C C . ASN A 1 109 ? 2.896 3.768 13.369 1.00 92.81 109 ASN A C 1
ATOM 832 O O . ASN A 1 109 ? 2.473 4.745 12.751 1.00 92.81 109 ASN A O 1
ATOM 836 N N . GLY A 1 110 ? 2.669 3.588 14.672 1.00 89.50 110 GLY A N 1
ATOM 837 C CA . GLY A 1 110 ? 1.870 4.492 15.505 1.00 89.50 110 GLY A CA 1
ATOM 838 C C . GLY A 1 110 ? 0.351 4.329 15.369 1.00 89.50 110 GLY A C 1
ATOM 839 O O . GLY A 1 110 ? -0.389 5.076 16.001 1.00 89.50 110 GLY A O 1
ATOM 840 N N . LEU A 1 111 ? -0.136 3.370 14.572 1.00 91.62 111 LEU A N 1
ATOM 841 C CA . LEU A 1 111 ? -1.564 3.055 14.475 1.00 91.62 111 LEU A CA 1
ATOM 842 C C . LEU A 1 111 ? -1.949 1.913 15.427 1.00 91.62 111 LEU A C 1
ATOM 844 O O . LEU A 1 111 ? -1.158 1.009 15.694 1.00 91.62 111 LEU A O 1
ATOM 848 N N . ASN A 1 112 ? -3.202 1.910 15.886 1.00 93.88 112 ASN A N 1
ATOM 849 C CA . ASN A 1 112 ? -3.755 0.830 16.702 1.00 93.88 112 ASN A CA 1
ATOM 850 C C . ASN A 1 112 ? -4.088 -0.398 15.834 1.00 93.88 112 ASN A C 1
ATOM 852 O O . ASN A 1 112 ? -5.193 -0.519 15.293 1.00 93.88 112 ASN A O 1
ATOM 856 N N . VAL A 1 113 ? -3.111 -1.296 15.679 1.00 94.88 113 VAL A N 1
ATOM 857 C CA . VAL A 1 113 ? -3.245 -2.541 14.913 1.00 94.88 113 VAL A CA 1
ATOM 858 C C . VAL A 1 113 ? -3.367 -3.740 15.851 1.00 94.88 113 VAL A C 1
ATOM 860 O O . VAL A 1 113 ? -2.442 -4.080 16.584 1.00 94.88 113 VAL A O 1
ATOM 863 N N . VAL A 1 114 ? -4.492 -4.442 15.761 1.00 95.88 114 VAL A N 1
ATOM 864 C CA . VAL A 1 114 ? -4.743 -5.726 16.410 1.00 95.88 114 VAL A CA 1
ATOM 865 C C . VAL A 1 114 ? -4.409 -6.853 15.435 1.00 95.88 114 VAL A C 1
ATOM 867 O O . VAL A 1 114 ? -5.061 -7.031 14.404 1.00 95.88 114 VAL A O 1
ATOM 870 N N . TYR A 1 115 ? -3.406 -7.65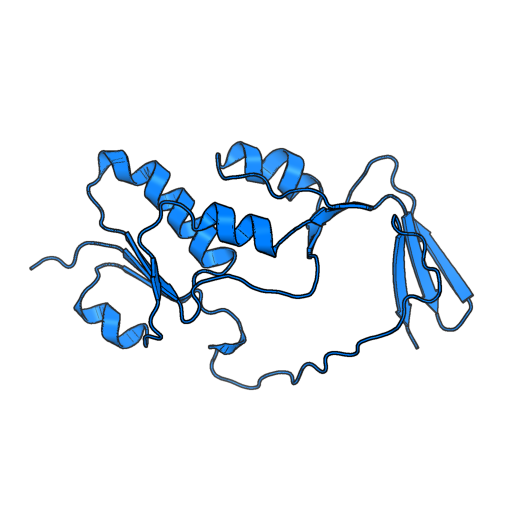7 15.780 1.00 94.56 115 TYR A N 1
ATOM 871 C CA . TYR A 1 115 ? -2.938 -8.768 14.948 1.00 94.56 115 TYR A CA 1
ATOM 872 C C . TYR A 1 115 ? -3.798 -10.021 15.142 1.00 94.56 115 TYR A C 1
ATOM 874 O O . TYR A 1 115 ? -3.412 -10.969 15.827 1.00 94.56 115 TYR A O 1
ATOM 882 N N . LYS A 1 116 ? -5.010 -9.996 14.587 1.00 93.75 116 LYS A N 1
ATOM 883 C CA . LYS A 1 116 ? -5.969 -11.096 14.628 1.00 93.75 116 LYS A CA 1
ATOM 884 C C . LYS A 1 116 ? -6.842 -11.103 13.378 1.00 93.75 116 LYS A C 1
ATOM 886 O O . LYS A 1 116 ? -7.455 -10.098 13.024 1.00 93.75 116 LYS A O 1
ATOM 891 N N . GLY A 1 117 ? -6.989 -12.280 12.771 1.00 89.69 117 GLY A N 1
ATOM 892 C CA . GLY A 1 117 ? -7.990 -12.506 11.732 1.00 89.69 117 GLY A CA 1
ATOM 893 C C . GLY A 1 117 ? -9.407 -12.365 12.285 1.00 89.69 117 GLY A C 1
ATOM 894 O O . GLY A 1 117 ? -9.777 -13.021 13.259 1.00 89.69 117 GLY A O 1
ATOM 895 N N . VAL A 1 118 ? -10.214 -11.514 11.655 1.00 93.25 118 VAL A N 1
ATOM 896 C CA . VAL A 1 118 ? -11.603 -11.257 12.053 1.00 93.25 118 VAL A CA 1
ATOM 897 C C . VAL A 1 118 ? -12.529 -11.287 10.843 1.00 93.25 118 VAL A C 1
ATOM 899 O O . VAL A 1 118 ? -12.141 -10.963 9.720 1.00 93.25 118 VAL A O 1
ATOM 902 N N . ASN A 1 119 ? -13.779 -11.680 11.082 1.00 92.12 119 ASN A N 1
ATOM 903 C CA . ASN A 1 119 ? -14.850 -11.516 10.108 1.00 92.12 119 ASN A CA 1
ATOM 904 C C . ASN A 1 119 ? -15.452 -10.107 10.282 1.00 92.12 119 ASN A C 1
ATOM 906 O O . ASN A 1 119 ? -15.998 -9.851 11.362 1.00 92.12 119 ASN A O 1
ATOM 910 N N . PRO A 1 120 ? -15.405 -9.223 9.262 1.00 93.19 120 PRO A N 1
ATOM 911 C CA . PRO A 1 120 ? -15.973 -7.875 9.336 1.00 93.19 120 PRO A CA 1
ATOM 912 C C . PRO A 1 120 ? -17.429 -7.846 9.822 1.00 93.19 120 PRO A C 1
ATOM 914 O O . PRO A 1 120 ? -17.793 -6.992 10.627 1.00 93.19 120 PRO A O 1
ATOM 917 N N . ALA A 1 121 ? -18.244 -8.838 9.442 1.00 91.81 121 ALA A N 1
ATOM 918 C CA . ALA A 1 121 ? -19.646 -8.922 9.858 1.00 91.81 121 ALA A CA 1
ATOM 919 C C . ALA A 1 121 ? -19.814 -9.023 11.387 1.00 91.81 121 ALA A C 1
ATOM 921 O O . ALA A 1 121 ? -20.771 -8.493 11.944 1.00 91.81 121 ALA A O 1
ATOM 922 N N . LYS A 1 122 ? -18.857 -9.644 12.094 1.00 92.44 122 LYS A N 1
ATOM 923 C CA . LYS A 1 122 ? -18.887 -9.746 13.565 1.00 92.44 122 LYS A CA 1
ATOM 924 C C . LYS A 1 122 ? -18.534 -8.424 14.260 1.00 92.44 122 LYS A C 1
ATOM 926 O O . LYS A 1 122 ? -18.840 -8.260 15.439 1.00 92.44 122 LYS A O 1
ATOM 931 N N . LEU A 1 123 ? -17.896 -7.489 13.552 1.00 92.50 123 LEU A N 1
ATOM 932 C CA . LEU A 1 123 ? -17.514 -6.176 14.082 1.00 92.50 123 LEU A CA 1
ATOM 933 C C . LEU A 1 123 ? -18.625 -5.134 13.934 1.00 92.50 123 LEU A C 1
ATOM 935 O O . LEU A 1 123 ? -18.641 -4.166 14.693 1.00 92.50 123 LEU A O 1
ATOM 939 N N . ALA A 1 124 ? -19.589 -5.359 13.037 1.00 88.94 124 ALA A N 1
ATOM 940 C CA . ALA A 1 124 ? -20.707 -4.444 12.798 1.00 88.94 124 ALA A CA 1
ATOM 941 C C . ALA A 1 124 ? -21.577 -4.212 14.048 1.00 88.94 124 ALA A C 1
ATOM 943 O O . ALA A 1 124 ? -22.258 -3.196 14.162 1.00 88.94 124 ALA A O 1
ATOM 944 N N . ASN A 1 125 ? -21.542 -5.129 15.021 1.00 87.56 125 ASN A N 1
ATOM 945 C CA . ASN A 1 125 ? -22.241 -4.979 16.301 1.00 87.56 125 ASN A CA 1
ATOM 946 C C . ASN A 1 125 ? -21.497 -4.090 17.309 1.00 87.56 125 ASN A C 1
ATOM 948 O O . ASN A 1 125 ? -22.114 -3.619 18.259 1.00 87.56 125 ASN A O 1
ATOM 952 N N . ARG A 1 126 ? -20.197 -3.853 17.101 1.00 88.12 126 ARG A N 1
ATOM 953 C CA . ARG A 1 126 ? -19.308 -3.150 18.040 1.00 88.12 126 ARG A CA 1
ATOM 954 C C . ARG A 1 126 ? -18.906 -1.759 17.558 1.00 88.12 126 ARG A C 1
ATOM 956 O O . ARG A 1 126 ? -18.758 -0.867 18.380 1.00 88.12 126 ARG A O 1
ATOM 963 N N . TYR A 1 127 ? -18.750 -1.583 16.249 1.00 91.75 127 TYR A N 1
ATOM 964 C CA . TYR A 1 127 ? -18.275 -0.343 15.637 1.00 91.75 127 TYR A CA 1
ATOM 965 C C . TYR A 1 127 ? -19.386 0.361 14.861 1.00 91.75 127 TYR A C 1
ATOM 967 O O . TYR A 1 127 ? -20.310 -0.285 14.364 1.00 91.75 127 TYR A O 1
ATOM 975 N N . GLY A 1 128 ? -19.287 1.689 14.756 1.00 90.62 128 GLY A N 1
ATOM 976 C CA . GLY A 1 128 ? -20.202 2.489 13.937 1.00 90.62 128 GLY A CA 1
ATOM 977 C C . GLY A 1 128 ? -19.951 2.296 12.442 1.00 90.62 128 GLY A C 1
ATOM 978 O O . GLY A 1 128 ? -20.895 2.250 11.660 1.00 90.62 128 GLY A O 1
ATOM 979 N N . VAL A 1 129 ? -18.683 2.118 12.060 1.00 92.81 129 VAL A N 1
ATOM 980 C CA . VAL A 1 129 ? -18.264 1.846 10.680 1.00 92.81 129 VAL A CA 1
ATOM 981 C C . VAL A 1 129 ? -17.303 0.664 10.660 1.00 92.81 129 VAL A C 1
ATOM 983 O O . VAL A 1 129 ? -16.391 0.580 11.485 1.00 92.81 129 VAL A O 1
ATOM 986 N N . VAL A 1 130 ? -17.489 -0.238 9.696 1.00 94.94 130 VAL A N 1
ATOM 987 C CA . VAL A 1 130 ? -16.560 -1.338 9.418 1.00 94.94 130 VAL A CA 1
ATOM 988 C C . VAL A 1 130 ? -16.146 -1.276 7.954 1.00 94.94 130 VAL A C 1
ATOM 990 O O . VAL A 1 130 ? -16.993 -1.325 7.066 1.00 94.94 130 VAL A O 1
ATOM 993 N N . VAL A 1 131 ? -14.843 -1.199 7.708 1.00 95.75 131 VAL A N 1
ATOM 994 C CA . VAL A 1 131 ? -14.242 -1.172 6.374 1.00 95.75 131 VAL A CA 1
ATOM 995 C C . VAL A 1 131 ? -13.557 -2.509 6.115 1.00 95.75 131 VAL A C 1
ATOM 997 O O . VAL A 1 131 ? -12.651 -2.897 6.852 1.00 95.75 131 VAL A O 1
ATOM 1000 N N . ASP A 1 132 ? -13.967 -3.219 5.064 1.00 94.69 132 ASP A N 1
ATOM 1001 C CA . ASP A 1 132 ? -13.280 -4.430 4.605 1.00 94.69 132 ASP A CA 1
ATOM 1002 C C . ASP A 1 132 ? -12.211 -4.066 3.562 1.00 94.69 132 ASP A C 1
ATOM 1004 O O . ASP A 1 132 ? -12.515 -3.775 2.408 1.00 94.69 132 ASP A O 1
ATOM 1008 N N . ALA A 1 133 ? -10.948 -4.071 3.986 1.00 95.25 133 ALA A N 1
ATOM 1009 C CA . ALA A 1 133 ? -9.759 -3.751 3.197 1.00 95.25 133 ALA A CA 1
ATOM 1010 C C . ALA A 1 133 ? -8.787 -4.947 3.092 1.00 95.25 133 ALA A C 1
ATOM 1012 O O . ALA A 1 133 ? -7.593 -4.775 2.831 1.00 95.25 133 ALA A O 1
ATOM 1013 N N . ARG A 1 134 ? -9.281 -6.178 3.284 1.00 91.69 134 ARG A N 1
ATOM 1014 C CA . ARG A 1 134 ? -8.479 -7.418 3.286 1.00 91.69 134 ARG A CA 1
ATOM 1015 C C . ARG A 1 134 ? -7.945 -7.830 1.902 1.00 91.69 134 ARG A C 1
ATOM 1017 O O . ARG A 1 134 ? -7.128 -8.746 1.803 1.00 91.69 134 ARG A O 1
ATOM 1024 N N . GLY A 1 135 ? -8.352 -7.131 0.842 1.00 87.25 135 GLY A N 1
ATOM 1025 C CA . GLY A 1 135 ? -7.865 -7.332 -0.523 1.00 87.25 135 GLY A CA 1
ATOM 1026 C C . GLY A 1 135 ? -8.534 -8.502 -1.264 1.00 87.25 135 GLY A C 1
ATOM 1027 O O . GLY A 1 135 ? -9.517 -9.072 -0.797 1.00 87.25 135 GLY A O 1
ATOM 1028 N N . PRO A 1 136 ? -8.025 -8.885 -2.446 1.00 80.69 136 PRO A N 1
ATOM 1029 C CA . PRO A 1 136 ? -8.701 -9.845 -3.325 1.00 80.69 136 PRO A CA 1
ATOM 1030 C C . PRO A 1 136 ? -8.746 -11.274 -2.764 1.00 80.69 136 PRO A C 1
ATOM 1032 O O . PRO A 1 136 ? -9.613 -12.059 -3.126 1.00 80.69 136 PRO A O 1
ATOM 1035 N N . PHE A 1 137 ? -7.853 -11.647 -1.845 1.00 76.94 137 PHE A N 1
ATOM 1036 C CA . PHE A 1 137 ? -7.860 -13.006 -1.292 1.00 76.94 137 PHE A CA 1
ATOM 1037 C C . PHE A 1 137 ? -9.032 -13.269 -0.340 1.00 76.94 137 PHE A C 1
ATOM 1039 O O . PHE A 1 137 ? -9.395 -14.431 -0.135 1.00 76.94 137 PHE A O 1
ATOM 1046 N N . SER A 1 138 ? -9.650 -12.218 0.203 1.00 80.44 138 SER A N 1
ATOM 1047 C CA . SER A 1 138 ? -10.830 -12.314 1.064 1.00 80.44 138 SER A CA 1
ATOM 1048 C C . SER A 1 138 ? -12.156 -12.151 0.323 1.00 80.44 138 SER A C 1
ATOM 1050 O O . SER A 1 138 ? -13.203 -12.317 0.953 1.00 80.44 138 SER A O 1
ATOM 1052 N N . SER A 1 139 ? -12.147 -11.816 -0.974 1.00 73.75 139 SER A N 1
ATOM 1053 C CA . SER A 1 139 ? -13.382 -11.699 -1.747 1.00 73.75 139 SER A CA 1
ATOM 1054 C C . SER A 1 139 ? -14.039 -13.069 -1.941 1.00 73.75 139 SER A C 1
ATOM 1056 O O . SER A 1 139 ? -13.380 -14.115 -1.994 1.00 73.75 139 SER A O 1
ATOM 1058 N N . ARG A 1 140 ? -15.372 -13.057 -2.023 1.00 72.69 140 ARG A N 1
ATOM 1059 C CA . ARG A 1 140 ? -16.168 -14.217 -2.440 1.00 72.69 140 ARG A CA 1
ATOM 1060 C C . ARG A 1 140 ? -16.200 -14.271 -3.971 1.00 72.69 140 ARG A C 1
ATOM 1062 O O . ARG A 1 140 ? -16.163 -13.226 -4.612 1.00 72.69 140 ARG A O 1
ATOM 1069 N N . GLY A 1 141 ? -16.285 -15.472 -4.539 1.00 73.56 141 GLY A N 1
ATOM 1070 C CA . GLY A 1 141 ? -16.367 -15.688 -5.988 1.00 73.56 141 GLY A CA 1
ATOM 1071 C C . GLY A 1 141 ? -15.161 -16.422 -6.578 1.00 73.56 141 GLY A C 1
ATOM 1072 O O . GLY A 1 141 ? -14.290 -16.904 -5.850 1.00 73.56 141 GLY A O 1
ATOM 1073 N N . ARG A 1 142 ? -15.139 -16.531 -7.914 1.00 69.38 142 ARG A N 1
ATOM 1074 C CA . ARG A 1 142 ? -14.046 -17.161 -8.666 1.00 69.38 142 ARG A CA 1
ATOM 1075 C C . ARG A 1 142 ? -12.745 -16.399 -8.423 1.00 69.38 142 ARG A C 1
ATOM 1077 O O . ARG A 1 142 ? -12.668 -15.200 -8.669 1.00 69.38 142 ARG A O 1
ATOM 1084 N N . LYS A 1 143 ? -11.724 -17.109 -7.948 1.00 70.69 143 LYS A N 1
ATOM 1085 C CA . LYS A 1 143 ? -10.376 -16.570 -7.760 1.00 70.69 143 LYS A CA 1
ATOM 1086 C C . LYS A 1 143 ? -9.515 -17.009 -8.935 1.00 70.69 143 LYS A C 1
ATOM 1088 O O . LYS A 1 143 ? -9.512 -18.187 -9.281 1.00 70.69 143 LYS A O 1
ATOM 1093 N N . ILE A 1 144 ? -8.790 -16.069 -9.530 1.00 61.00 144 ILE A N 1
ATOM 1094 C CA . ILE A 1 144 ? -7.758 -16.393 -10.514 1.00 61.00 144 ILE A CA 1
ATOM 1095 C C . ILE A 1 144 ? -6.590 -17.004 -9.739 1.00 61.00 144 ILE A C 1
ATOM 1097 O O . ILE A 1 144 ? -6.080 -16.398 -8.793 1.00 61.00 144 ILE A O 1
ATOM 1101 N N . VAL A 1 145 ? -6.196 -18.220 -10.107 1.00 60.59 145 VAL A N 1
ATOM 1102 C CA . VAL A 1 145 ? -5.008 -18.864 -9.546 1.00 60.59 145 VAL A CA 1
ATOM 1103 C C . VAL A 1 145 ? -3.793 -18.168 -10.147 1.00 60.59 145 VAL A C 1
ATOM 1105 O O . VAL A 1 145 ? -3.575 -18.231 -11.352 1.00 60.59 145 VAL A O 1
ATOM 1108 N N . VAL A 1 146 ? -3.018 -17.474 -9.316 1.00 55.31 146 VAL A N 1
ATOM 1109 C CA . VAL A 1 146 ? -1.788 -16.805 -9.754 1.00 55.31 146 VAL A CA 1
ATOM 1110 C C . VAL A 1 146 ? -0.610 -17.701 -9.396 1.00 55.31 146 VAL A C 1
ATOM 1112 O O . VAL A 1 146 ? -0.345 -17.927 -8.214 1.00 55.31 146 VAL A O 1
ATOM 1115 N N . TRP A 1 147 ? 0.097 -18.208 -10.404 1.00 45.59 147 TRP A N 1
ATOM 1116 C CA . TRP A 1 147 ? 1.384 -18.873 -10.213 1.00 45.59 147 TRP A CA 1
ATOM 1117 C C . TRP A 1 147 ? 2.481 -17.823 -10.057 1.00 45.59 147 TRP A C 1
ATOM 1119 O O . TRP A 1 147 ? 2.554 -16.862 -10.822 1.00 45.59 147 TRP A O 1
ATOM 1129 N N . ARG A 1 148 ? 3.336 -17.992 -9.047 1.00 46.28 148 ARG A N 1
ATOM 1130 C CA . ARG A 1 148 ? 4.553 -17.193 -8.914 1.00 46.28 148 ARG A CA 1
ATOM 1131 C C . ARG A 1 148 ? 5.688 -17.958 -9.581 1.00 46.28 148 ARG A C 1
ATOM 1133 O O . ARG A 1 148 ? 6.123 -18.971 -9.046 1.00 46.28 148 ARG A O 1
ATOM 1140 N N . ALA A 1 149 ? 6.165 -17.454 -10.711 1.00 44.31 149 ALA A N 1
ATOM 1141 C CA . ALA A 1 149 ? 7.427 -17.886 -11.287 1.00 44.31 149 ALA A CA 1
ATOM 1142 C C . ALA A 1 149 ? 8.568 -17.065 -10.670 1.00 44.31 149 ALA A C 1
ATOM 1144 O O . ALA A 1 149 ? 8.452 -15.847 -10.521 1.00 44.31 149 ALA A O 1
ATOM 1145 N N . TYR A 1 150 ? 9.648 -17.741 -10.294 1.00 47.34 150 TYR A N 1
ATOM 1146 C CA . TYR A 1 150 ? 10.931 -17.107 -10.013 1.00 47.34 150 TYR A CA 1
ATOM 1147 C C . TYR A 1 150 ? 11.804 -17.366 -11.237 1.00 47.34 150 TYR A C 1
ATOM 1149 O O . TYR A 1 150 ? 11.955 -18.516 -11.638 1.00 47.34 150 TYR A O 1
ATOM 1157 N N . ALA A 1 151 ? 12.324 -16.308 -11.844 1.00 54.75 151 ALA A N 1
ATOM 1158 C CA . ALA A 1 151 ? 13.283 -16.402 -12.933 1.00 54.75 151 ALA A CA 1
ATOM 1159 C C . ALA A 1 151 ? 14.579 -15.723 -12.492 1.00 54.75 151 ALA A C 1
ATOM 1161 O O . ALA A 1 151 ? 14.541 -14.685 -11.822 1.00 54.75 151 ALA A O 1
ATOM 1162 N N . GLU A 1 152 ? 15.716 -16.311 -12.856 1.00 52.34 152 GLU A N 1
ATOM 1163 C CA . GLU A 1 152 ? 16.995 -15.614 -12.787 1.00 52.34 152 GLU A CA 1
ATOM 1164 C C . GLU A 1 152 ? 16.964 -14.439 -13.765 1.00 52.34 152 GLU A C 1
ATOM 1166 O O . GLU A 1 152 ? 16.473 -14.564 -14.885 1.00 52.34 152 GLU A O 1
ATOM 1171 N N . ASN A 1 153 ? 17.434 -13.273 -13.318 1.00 54.31 153 ASN A N 1
ATOM 1172 C CA . ASN A 1 153 ? 17.482 -12.081 -14.154 1.00 54.31 153 ASN A CA 1
ATOM 1173 C C . ASN A 1 153 ? 18.486 -12.322 -15.300 1.00 54.31 153 ASN A C 1
ATOM 1175 O O . ASN A 1 153 ? 19.678 -12.411 -15.001 1.00 54.31 153 ASN A O 1
ATOM 1179 N N . PRO A 1 154 ? 18.072 -12.370 -16.583 1.00 59.38 154 PRO A N 1
ATOM 1180 C CA . PRO A 1 154 ? 18.961 -12.676 -17.709 1.00 59.38 154 PRO A CA 1
ATOM 1181 C C . PRO A 1 154 ? 19.905 -11.511 -18.079 1.00 59.38 154 PRO A C 1
ATOM 1183 O O . PRO A 1 154 ? 20.308 -11.375 -19.228 1.00 59.38 154 PRO A O 1
ATOM 1186 N N . GLY A 1 155 ? 20.247 -10.640 -17.125 1.00 55.78 155 GLY A N 1
ATOM 1187 C CA . GLY A 1 155 ? 21.039 -9.431 -17.363 1.00 55.78 155 GLY A CA 1
ATOM 1188 C C . GLY A 1 155 ? 20.213 -8.211 -17.783 1.00 55.78 155 GLY A C 1
ATOM 1189 O O . GLY A 1 155 ? 20.749 -7.311 -18.421 1.00 55.78 155 GLY A O 1
ATOM 1190 N N . LEU A 1 156 ? 18.923 -8.149 -17.430 1.00 59.81 156 LEU A N 1
ATOM 1191 C CA . LEU A 1 156 ? 18.073 -6.998 -17.743 1.00 59.81 156 LEU A CA 1
ATOM 1192 C C . LEU A 1 156 ? 18.575 -5.741 -17.020 1.00 59.81 156 LEU A C 1
ATOM 1194 O O . LEU A 1 156 ? 18.772 -5.741 -15.797 1.00 59.81 156 LEU A O 1
ATOM 1198 N N . GLU A 1 157 ? 18.751 -4.665 -17.788 1.00 62.91 157 GLU A N 1
ATOM 1199 C CA . GLU A 1 157 ? 19.118 -3.345 -17.274 1.00 62.91 157 GLU A CA 1
ATOM 1200 C C . GLU A 1 157 ? 18.100 -2.861 -16.231 1.00 62.91 157 GLU A C 1
ATOM 1202 O O . GLU A 1 157 ? 16.884 -2.979 -16.401 1.00 62.91 157 GLU A O 1
ATOM 1207 N N . ARG A 1 158 ? 18.604 -2.334 -15.109 1.00 62.56 158 ARG A N 1
ATOM 1208 C CA . ARG A 1 158 ? 17.787 -2.096 -13.910 1.00 62.56 158 ARG A CA 1
ATOM 1209 C C . ARG A 1 158 ? 16.705 -1.034 -14.120 1.00 62.56 158 ARG A C 1
ATOM 1211 O O . ARG A 1 158 ? 15.689 -1.092 -13.431 1.00 62.56 158 ARG A O 1
ATOM 1218 N N . ASP A 1 159 ? 16.922 -0.062 -15.004 1.00 66.31 159 ASP A N 1
ATOM 1219 C CA . ASP A 1 159 ? 16.076 1.116 -15.260 1.00 66.31 159 ASP A CA 1
ATOM 1220 C C . ASP A 1 159 ? 15.022 0.919 -16.367 1.00 66.31 159 ASP A C 1
ATOM 1222 O O . ASP A 1 159 ? 14.346 1.879 -16.766 1.00 66.31 159 ASP A O 1
ATOM 1226 N N . MET A 1 160 ? 14.845 -0.327 -16.822 1.00 64.62 160 MET A N 1
ATOM 1227 C CA . MET A 1 160 ? 13.919 -0.698 -17.889 1.00 64.62 160 MET A CA 1
ATOM 1228 C C . MET A 1 160 ? 12.769 -1.569 -17.394 1.00 64.62 160 MET A C 1
ATOM 1230 O O . MET A 1 160 ? 12.906 -2.373 -16.472 1.00 64.62 160 MET A O 1
ATOM 1234 N N . VAL A 1 161 ? 11.623 -1.434 -18.059 1.00 65.38 161 VAL A N 1
ATOM 1235 C CA . VAL A 1 161 ? 10.511 -2.385 -17.955 1.00 65.38 161 VAL A CA 1
ATOM 1236 C C . VAL A 1 161 ? 10.382 -3.118 -19.282 1.00 65.38 161 VAL A C 1
ATOM 1238 O O . VAL A 1 161 ? 10.229 -2.480 -20.325 1.00 65.38 161 VAL A O 1
ATOM 1241 N N . TYR A 1 162 ? 10.416 -4.447 -19.212 1.00 61.34 162 TYR A N 1
ATOM 1242 C CA . TYR A 1 162 ? 10.214 -5.342 -20.345 1.00 61.34 162 TYR A CA 1
ATOM 1243 C C . TYR A 1 162 ? 8.798 -5.901 -20.295 1.00 61.34 162 TYR A C 1
ATOM 1245 O O . TYR A 1 162 ? 8.391 -6.495 -19.294 1.00 61.34 162 TYR A O 1
ATOM 1253 N N . ILE A 1 163 ? 8.049 -5.713 -21.376 1.00 65.31 163 ILE A N 1
ATOM 1254 C CA . ILE A 1 163 ? 6.791 -6.419 -21.607 1.00 65.31 163 ILE A CA 1
ATOM 1255 C C . ILE A 1 163 ? 7.082 -7.428 -22.710 1.00 65.31 163 ILE A C 1
ATOM 1257 O O . ILE A 1 163 ? 7.308 -7.038 -23.854 1.00 65.31 163 ILE A O 1
ATOM 1261 N N . ILE A 1 164 ? 7.129 -8.706 -22.339 1.00 61.00 164 ILE A N 1
ATOM 1262 C CA . ILE A 1 164 ? 7.416 -9.810 -23.255 1.00 61.00 164 ILE A CA 1
ATOM 1263 C C . ILE A 1 164 ? 6.107 -10.545 -23.500 1.00 61.00 164 ILE A C 1
ATOM 1265 O O . ILE A 1 164 ? 5.479 -11.028 -22.556 1.00 61.00 164 ILE A O 1
ATOM 1269 N N . MET A 1 165 ? 5.695 -10.600 -24.760 1.00 54.38 165 MET A N 1
ATOM 1270 C CA . MET A 1 165 ? 4.555 -11.400 -25.192 1.00 54.38 165 MET A CA 1
ATOM 1271 C C . MET A 1 165 ? 5.090 -12.579 -26.004 1.00 54.38 165 MET A C 1
ATOM 1273 O O . MET A 1 165 ? 5.824 -12.380 -26.975 1.00 54.38 165 MET A O 1
ATOM 1277 N N . SER A 1 166 ? 4.773 -13.787 -25.536 1.00 57.72 166 SER A N 1
ATOM 1278 C CA . SER A 1 166 ? 5.047 -15.061 -26.208 1.00 57.72 166 SER A CA 1
ATOM 1279 C C . SER A 1 166 ? 3.938 -15.407 -27.184 1.00 57.72 166 SER A C 1
ATOM 1281 O O . SER A 1 166 ? 2.769 -15.297 -26.741 1.00 57.72 166 SER A O 1
#

Sequence (166 aa):
MKKTGIAIVGAGVAGSVLARLLSARTSEAGQNITIYDISRSYVKPCGEVVPARLVDSIVPSLGIPRPRVLNSIRRFVLSVGSETVREYKPRSVIWYSIDKSGWVNSLRNGLNVVYKGVNPAKLANRYGVVVDARGPFSSRGRKIVVWRAYAENPGLERDMVYIIMS